Protein AF-A0A0G0TLA1-F1 (afdb_monomer)

Radius of gyration: 16.2 Å; Cα contacts (8 Å, |Δi|>4): 212; chains: 1; bounding box: 39×32×48 Å

Solvent-accessible surface area (backbone atoms only — not comparable to full-atom values): 9737 Å² total; per-residue (Å²): 115,71,69,62,31,51,54,52,46,50,54,51,52,49,46,39,64,73,57,50,48,54,54,53,44,53,51,52,52,51,52,46,68,71,34,91,73,44,66,82,58,43,59,60,50,53,52,51,52,52,54,47,51,53,53,49,50,27,62,77,68,76,36,94,46,72,69,62,47,28,72,55,36,75,59,46,64,56,52,53,50,54,53,49,43,27,53,55,40,48,72,51,61,76,82,49,61,62,44,64,32,42,31,42,20,66,74,76,73,43,79,47,72,50,72,42,58,25,91,79,39,89,84,42,67,78,48,65,38,62,50,38,41,49,29,38,43,25,59,43,78,70,31,62,82,73,67,54,64,48,82,46,76,46,68,59,85,66,59,86,82,79,50,66,72,91,74,74,118

pLDDT: mean 78.75, std 15.41, range [30.67, 95.75]

Mean predicted aligned error: 8.31 Å

Sequence (169 aa):
MRKVGKEVSEEIIAKFNSEIIPSFKDELSSILRLDQRGVRQFPSAANSLLGRAIAQLLLMSDKTSIEEVNEIDPDLSLSVILLTITSLNGVLPLDYPFIIVAVECLEDKQWRFIVLVRNKIPGMHDNLNAYLLPILCVKKFEDLYAKDFNINNVRYESRPDDLPDIFKN

Secondary structure (DSSP, 8-state):
-HHHHHHHHHHHHHHIIIIIHHHHHHHHHHHHHH-TT-TTTHHHHHHHHHHHHHHHHHHHTT-SSHHHHHHH-TTHHHHHHHHHHHHHHTTS-TT-SEEEEEEEETTTTEEEEEEEEGGGSTT-SS--BTTEEEEEEESSTTHHHHT--EEEEEEP---GGGS-GGG--

Structure (mmCIF, N/CA/C/O backbone):
data_AF-A0A0G0TLA1-F1
#
_entry.id   AF-A0A0G0TLA1-F1
#
loop_
_atom_site.group_PDB
_atom_site.id
_atom_site.type_symbol
_atom_site.label_atom_id
_atom_site.label_alt_id
_atom_site.label_comp_id
_atom_site.label_asym_id
_atom_site.label_entity_id
_atom_site.label_seq_id
_atom_site.pdbx_PDB_ins_code
_atom_site.Cartn_x
_atom_site.Cartn_y
_atom_site.Cartn_z
_atom_site.occupancy
_atom_site.B_iso_or_equiv
_atom_site.auth_seq_id
_atom_site.auth_comp_id
_atom_site.auth_asym_id
_atom_site.auth_atom_id
_atom_site.pdbx_PDB_model_num
ATOM 1 N N . MET A 1 1 ? -14.532 -6.272 25.327 1.00 50.72 1 MET A N 1
ATOM 2 C CA . MET A 1 1 ? -14.143 -5.132 24.466 1.00 50.72 1 MET A CA 1
ATOM 3 C C . MET A 1 1 ? -13.423 -5.551 23.180 1.00 50.72 1 MET A C 1
ATOM 5 O O . MET A 1 1 ? -13.813 -5.042 22.147 1.00 50.72 1 MET A O 1
ATOM 9 N N . ARG A 1 2 ? -12.490 -6.524 23.173 1.00 54.22 2 ARG A N 1
ATOM 10 C CA . ARG A 1 2 ? -11.776 -6.960 21.941 1.00 54.22 2 ARG A CA 1
ATOM 11 C C . ARG A 1 2 ? -12.641 -7.524 20.794 1.00 54.22 2 ARG A C 1
ATOM 13 O O . ARG A 1 2 ? -12.250 -7.394 19.646 1.00 54.22 2 ARG A O 1
ATOM 20 N N . LYS A 1 3 ? -13.800 -8.137 21.079 1.00 59.66 3 LYS A N 1
ATOM 21 C CA . LYS A 1 3 ? -14.705 -8.658 20.031 1.00 59.66 3 LYS A CA 1
ATOM 22 C C . LYS A 1 3 ? -15.289 -7.554 19.140 1.00 59.66 3 LYS A C 1
ATOM 24 O O . LYS A 1 3 ? -15.303 -7.718 17.934 1.00 59.66 3 LYS A O 1
ATOM 29 N N . VAL A 1 4 ? -15.685 -6.430 19.741 1.00 61.47 4 VAL A N 1
ATOM 30 C CA . VAL A 1 4 ? -16.291 -5.300 19.015 1.00 61.47 4 VAL A CA 1
ATOM 31 C C . VAL A 1 4 ? -15.260 -4.615 18.114 1.00 61.47 4 VAL A C 1
ATOM 33 O O . VAL A 1 4 ? -15.567 -4.310 16.973 1.00 61.47 4 VAL A O 1
AT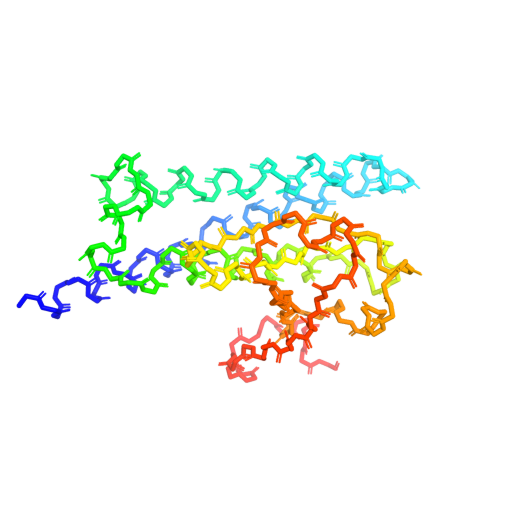OM 36 N N . GLY A 1 5 ? -14.019 -4.436 18.588 1.00 64.75 5 GLY A N 1
ATOM 37 C CA . GLY A 1 5 ? -12.944 -3.864 17.765 1.00 64.75 5 GLY A CA 1
ATOM 38 C C . GLY A 1 5 ? -12.620 -4.717 16.536 1.00 64.75 5 GLY A C 1
ATOM 39 O O . GLY A 1 5 ? -12.465 -4.183 15.447 1.00 64.75 5 GLY A O 1
ATOM 40 N N . LYS A 1 6 ? -12.613 -6.047 16.691 1.00 71.50 6 LYS A N 1
ATOM 41 C CA . LYS A 1 6 ? -12.327 -6.971 15.590 1.00 71.50 6 LYS A CA 1
ATOM 42 C C . LYS A 1 6 ? -13.440 -7.021 14.534 1.00 71.50 6 LYS A C 1
ATOM 44 O O . LYS A 1 6 ? -13.133 -7.059 13.350 1.00 71.50 6 LYS A O 1
ATOM 49 N N . GLU A 1 7 ? -14.708 -6.974 14.945 1.00 77.44 7 GLU A N 1
ATOM 50 C CA . GLU A 1 7 ? -15.850 -6.896 14.014 1.00 77.44 7 GLU A CA 1
ATOM 51 C C . GLU A 1 7 ? -15.801 -5.607 13.172 1.00 77.44 7 GLU A C 1
ATOM 53 O O . GLU A 1 7 ? -15.997 -5.653 11.960 1.00 77.44 7 GLU A O 1
ATOM 58 N N . VAL A 1 8 ? -15.441 -4.474 13.789 1.00 80.56 8 VAL A N 1
ATOM 59 C CA . VAL A 1 8 ? -15.239 -3.196 13.082 1.00 80.56 8 VAL A CA 1
ATOM 60 C C . VAL A 1 8 ? -14.059 -3.275 12.105 1.00 80.56 8 VAL A C 1
ATOM 62 O O . VAL A 1 8 ? -14.187 -2.842 10.961 1.00 80.56 8 VAL A O 1
ATOM 65 N N . SER A 1 9 ? -12.923 -3.857 12.512 1.00 84.88 9 SER A N 1
ATOM 66 C CA . SER A 1 9 ? -11.776 -4.076 11.616 1.00 84.88 9 SER A CA 1
ATOM 67 C C . SER A 1 9 ? -12.154 -4.906 10.389 1.00 84.88 9 SER A C 1
ATOM 69 O O . SER A 1 9 ? -11.793 -4.550 9.269 1.00 84.88 9 SER A O 1
ATOM 71 N N . GLU A 1 10 ? -12.888 -6.003 10.590 1.00 86.25 10 GLU A N 1
ATOM 72 C CA . GLU A 1 10 ? -13.330 -6.896 9.515 1.00 86.25 10 GLU A CA 1
ATOM 73 C C . GLU A 1 10 ? -14.273 -6.179 8.537 1.00 86.25 10 GLU A C 1
ATOM 75 O O . GLU A 1 10 ? -14.106 -6.316 7.325 1.00 86.25 10 GLU A O 1
ATOM 80 N N . GLU A 1 11 ? -15.202 -5.356 9.033 1.00 87.88 11 GLU A N 1
ATOM 81 C CA . GLU A 1 11 ? -16.093 -4.544 8.194 1.00 87.88 11 GLU A CA 1
ATOM 82 C C . GLU A 1 11 ? -15.320 -3.503 7.368 1.00 87.88 11 GLU A C 1
ATOM 84 O O . GLU A 1 11 ? -15.542 -3.369 6.159 1.00 87.88 11 GLU A O 1
ATOM 89 N N . ILE A 1 12 ? -14.368 -2.800 7.992 1.00 90.56 12 ILE A N 1
ATOM 90 C CA . ILE A 1 12 ? -13.517 -1.822 7.303 1.00 90.56 12 ILE A CA 1
ATOM 91 C C . ILE A 1 12 ? -12.710 -2.513 6.201 1.00 90.56 12 ILE A C 1
ATOM 93 O O . ILE A 1 12 ? -12.731 -2.060 5.056 1.00 90.56 12 ILE A O 1
ATOM 97 N N . ILE A 1 13 ? -12.033 -3.622 6.514 1.00 89.06 13 ILE A N 1
ATOM 98 C CA . ILE A 1 13 ? -11.232 -4.380 5.542 1.00 89.06 13 ILE A CA 1
ATOM 99 C C . ILE A 1 13 ? -12.112 -4.890 4.395 1.00 89.06 13 ILE A C 1
ATOM 101 O O . ILE A 1 13 ? -11.729 -4.760 3.229 1.00 89.06 13 ILE A O 1
ATOM 105 N N . ALA A 1 14 ? -13.300 -5.422 4.699 1.00 88.44 14 ALA A N 1
ATOM 106 C CA . ALA A 1 14 ? -14.237 -5.904 3.690 1.00 88.44 14 ALA A CA 1
ATOM 107 C C . ALA A 1 14 ? -14.634 -4.789 2.716 1.00 88.44 14 ALA A C 1
ATOM 109 O O . ALA A 1 14 ? -14.550 -4.980 1.503 1.00 88.44 14 ALA A O 1
ATOM 110 N N . LYS A 1 15 ? -14.979 -3.605 3.233 1.00 91.69 15 LYS A N 1
ATOM 111 C CA . LYS A 1 15 ? -15.350 -2.444 2.418 1.00 91.69 15 LYS A CA 1
ATOM 112 C C . LYS A 1 15 ? -14.178 -1.877 1.617 1.00 91.69 15 LYS A C 1
ATOM 114 O O . LYS A 1 15 ? -14.355 -1.476 0.465 1.00 91.69 15 LYS A O 1
ATOM 119 N N . PHE A 1 16 ? -12.964 -1.902 2.166 1.00 92.19 16 PHE A N 1
ATOM 120 C CA . PHE A 1 16 ? -11.771 -1.606 1.375 1.00 92.19 16 PHE A CA 1
ATOM 121 C C . PHE A 1 16 ? -11.672 -2.539 0.170 1.00 92.19 16 PHE A C 1
ATOM 123 O O . PHE A 1 16 ? -11.508 -2.072 -0.955 1.00 92.19 16 PHE A O 1
ATOM 130 N N . ASN A 1 17 ? -11.817 -3.842 0.396 1.00 88.19 17 ASN A N 1
ATOM 131 C CA . ASN A 1 17 ? -11.657 -4.848 -0.643 1.00 88.19 17 ASN A CA 1
ATOM 132 C C . ASN A 1 17 ? -12.761 -4.794 -1.718 1.00 88.19 17 ASN A C 1
ATOM 134 O O . ASN A 1 17 ? -12.471 -4.970 -2.899 1.00 88.19 17 ASN A O 1
ATOM 138 N N . SER A 1 18 ? -14.015 -4.534 -1.332 1.00 88.31 18 SER A N 1
ATOM 139 C CA . SER A 1 18 ? -15.162 -4.554 -2.252 1.00 88.31 18 SER A CA 1
ATOM 140 C C . SER A 1 18 ? -15.435 -3.227 -2.963 1.00 88.31 18 SER A C 1
ATOM 142 O O . SER A 1 18 ? -15.948 -3.247 -4.080 1.00 88.31 18 SER A O 1
ATOM 144 N N . GLU A 1 19 ? -15.113 -2.082 -2.352 1.00 91.62 19 GLU A N 1
ATOM 145 C CA . GLU A 1 19 ? -15.512 -0.761 -2.867 1.00 91.62 19 GLU A CA 1
ATOM 146 C C . GLU A 1 19 ? -14.313 0.129 -3.218 1.00 91.62 19 GLU A C 1
ATOM 148 O O . GLU A 1 19 ? -14.261 0.715 -4.302 1.00 91.62 19 GLU A O 1
ATOM 153 N N . ILE A 1 20 ? -13.327 0.234 -2.322 1.00 93.75 20 ILE A N 1
ATOM 154 C CA . ILE A 1 20 ? -12.240 1.220 -2.453 1.00 93.75 20 ILE A CA 1
ATOM 155 C C . ILE A 1 20 ? -11.140 0.716 -3.392 1.00 93.75 20 ILE A C 1
ATOM 157 O O . ILE A 1 20 ? -10.748 1.407 -4.334 1.00 93.75 20 ILE A O 1
ATOM 161 N N . ILE A 1 21 ? -10.645 -0.499 -3.154 1.00 93.25 21 ILE A N 1
ATOM 162 C CA . ILE A 1 21 ? -9.551 -1.101 -3.920 1.00 93.25 21 ILE A CA 1
ATOM 163 C C . ILE A 1 21 ? -9.886 -1.235 -5.413 1.00 93.25 21 ILE A C 1
ATOM 165 O O . ILE A 1 21 ? -9.032 -0.867 -6.224 1.00 93.25 21 ILE A O 1
ATOM 169 N N . PRO A 1 22 ? -11.084 -1.695 -5.827 1.00 93.00 22 PRO A N 1
ATOM 170 C CA . PRO A 1 22 ? -11.442 -1.741 -7.243 1.00 93.00 22 PRO A CA 1
ATOM 171 C C . PRO A 1 22 ? -11.339 -0.370 -7.923 1.00 93.00 22 PRO A C 1
ATOM 173 O O . PRO A 1 22 ? -10.692 -0.252 -8.961 1.00 93.00 22 PRO A O 1
ATOM 176 N N . SER A 1 23 ? -11.859 0.682 -7.282 1.00 94.94 23 SER A N 1
ATOM 177 C CA . SER A 1 23 ? -11.772 2.060 -7.786 1.00 94.94 23 SER A CA 1
ATOM 178 C C . SER A 1 23 ? -10.319 2.521 -7.959 1.00 94.94 23 SER A C 1
ATOM 180 O O . SER A 1 23 ? -9.942 3.075 -8.993 1.00 94.94 23 SER A O 1
ATOM 182 N N . PHE A 1 24 ? -9.455 2.213 -6.988 1.00 95.25 24 PHE A N 1
ATOM 183 C CA . PHE A 1 24 ? -8.031 2.543 -7.068 1.00 95.25 24 PHE A CA 1
ATOM 184 C C . PHE A 1 24 ? -7.304 1.794 -8.189 1.00 95.25 24 PHE A C 1
ATOM 186 O O . PHE A 1 24 ? -6.448 2.372 -8.864 1.00 95.25 24 PHE A O 1
ATOM 193 N N . LYS A 1 25 ? -7.650 0.522 -8.411 1.00 92.50 25 LYS A N 1
ATOM 194 C CA . LYS A 1 25 ? -7.099 -0.287 -9.505 1.00 92.50 25 LYS A CA 1
ATOM 195 C C . LYS A 1 25 ? -7.502 0.269 -10.869 1.00 92.50 25 LYS A C 1
ATOM 197 O O . LYS A 1 25 ? -6.653 0.341 -11.761 1.00 92.50 25 LYS A O 1
ATOM 202 N N . ASP A 1 26 ? -8.755 0.685 -11.023 1.00 92.25 26 ASP A N 1
ATOM 203 C CA . ASP A 1 26 ? -9.273 1.264 -12.266 1.00 92.25 26 ASP A CA 1
ATOM 204 C C . ASP A 1 26 ? -8.629 2.620 -12.573 1.00 92.25 26 ASP A C 1
ATOM 206 O O . ASP A 1 26 ? -8.225 2.886 -13.713 1.00 92.25 26 ASP A O 1
ATOM 210 N N . GLU A 1 27 ? -8.462 3.462 -11.552 1.00 92.81 27 GLU A N 1
ATOM 211 C CA . GLU A 1 27 ? -7.793 4.754 -11.683 1.00 92.81 27 GLU A CA 1
ATOM 212 C C . GLU A 1 27 ? -6.323 4.580 -12.085 1.00 92.81 27 GLU A C 1
ATOM 214 O O . GLU A 1 27 ? -5.873 5.168 -13.073 1.00 92.81 27 GLU A O 1
ATOM 219 N N . LEU A 1 28 ? -5.583 3.715 -11.382 1.00 91.50 28 LEU A N 1
ATOM 220 C CA . LEU A 1 28 ? -4.186 3.440 -11.706 1.00 91.50 28 LEU A CA 1
ATOM 221 C C . LEU A 1 28 ? -4.047 2.858 -13.118 1.00 91.50 28 LEU A C 1
ATOM 223 O O . LEU A 1 28 ? -3.221 3.327 -13.900 1.00 91.50 28 LEU A O 1
ATOM 227 N N . SER A 1 29 ? -4.899 1.900 -13.487 1.00 89.12 29 SER A N 1
ATOM 228 C CA . SER A 1 29 ? -4.921 1.321 -14.836 1.00 89.12 29 SER A CA 1
ATOM 229 C C . SER A 1 29 ? -5.177 2.376 -15.914 1.00 89.12 29 SER A C 1
ATOM 231 O O . SER A 1 29 ? -4.572 2.330 -16.986 1.00 89.12 29 SER A O 1
ATOM 233 N N . SER A 1 30 ? -6.041 3.354 -15.639 1.00 88.62 30 SER A N 1
ATOM 234 C CA . SER A 1 30 ? -6.327 4.457 -16.562 1.00 88.62 30 SER A CA 1
ATOM 235 C C . SER A 1 30 ? -5.114 5.371 -16.748 1.00 88.62 30 SER A C 1
ATOM 237 O O . SER A 1 30 ? -4.769 5.707 -17.882 1.00 88.62 30 SER A O 1
ATOM 239 N N . ILE A 1 31 ? -4.411 5.706 -15.661 1.00 86.25 31 ILE A N 1
ATOM 240 C CA . ILE A 1 31 ? -3.169 6.495 -15.704 1.00 86.25 31 ILE A CA 1
ATOM 241 C C . ILE A 1 31 ? -2.096 5.768 -16.527 1.00 86.25 31 ILE A C 1
ATOM 243 O O . ILE A 1 31 ? -1.459 6.374 -17.391 1.00 86.25 31 ILE A O 1
ATOM 247 N N . LEU A 1 32 ? -1.936 4.459 -16.314 1.00 83.44 32 LEU A N 1
ATOM 248 C CA . LEU A 1 32 ? -0.959 3.637 -17.035 1.00 83.44 32 LEU A CA 1
ATOM 249 C C . LEU A 1 32 ? -1.248 3.541 -18.539 1.00 83.44 32 LEU A C 1
ATOM 251 O O . LEU A 1 32 ? -0.311 3.467 -19.328 1.00 83.44 32 LEU A O 1
ATOM 255 N N . ARG A 1 33 ? -2.522 3.565 -18.952 1.00 81.06 33 ARG A N 1
ATOM 256 C CA . ARG A 1 33 ? -2.913 3.573 -20.376 1.00 81.06 33 ARG A CA 1
ATOM 257 C C . ARG A 1 33 ? -2.629 4.908 -21.064 1.00 81.06 33 ARG A C 1
ATOM 259 O O . ARG A 1 33 ? -2.309 4.923 -22.250 1.00 81.06 33 ARG A O 1
ATOM 266 N N . LEU A 1 34 ? -2.785 6.020 -20.345 1.00 71.38 34 LEU A N 1
ATOM 267 C CA . LEU A 1 34 ? -2.579 7.370 -20.881 1.00 71.38 34 LEU A CA 1
ATOM 268 C C . LEU A 1 34 ? -1.095 7.732 -20.991 1.00 71.38 34 LEU A C 1
ATOM 270 O O . LEU A 1 34 ? -0.694 8.471 -21.891 1.00 71.38 34 LEU A O 1
ATOM 274 N N . ASP A 1 35 ? -0.268 7.206 -20.093 1.00 69.50 35 ASP A N 1
ATOM 275 C CA . ASP A 1 35 ? 1.174 7.385 -20.153 1.00 69.50 35 ASP A CA 1
ATOM 276 C C . ASP A 1 35 ? 1.772 6.333 -21.104 1.00 69.50 35 ASP A C 1
ATOM 278 O O . ASP A 1 35 ? 2.099 5.225 -20.691 1.00 69.50 35 ASP A O 1
ATOM 282 N N . GLN A 1 36 ? 1.971 6.673 -22.388 1.00 56.19 36 GLN A N 1
ATOM 283 C CA . GLN A 1 36 ? 2.660 5.798 -23.363 1.00 56.19 36 GLN A CA 1
ATOM 284 C C . GLN A 1 36 ? 4.076 5.380 -22.916 1.00 56.19 36 GLN A C 1
ATOM 286 O O . GLN A 1 36 ? 4.701 4.529 -23.549 1.00 56.19 36 GLN A O 1
ATOM 291 N N . ARG A 1 37 ? 4.611 5.977 -21.840 1.00 55.47 37 ARG A N 1
ATOM 292 C CA . ARG A 1 37 ? 5.839 5.530 -21.184 1.00 55.47 37 ARG A CA 1
ATOM 293 C C . ARG A 1 37 ? 5.647 5.085 -19.741 1.00 55.47 37 ARG A C 1
ATOM 295 O O . ARG A 1 37 ? 6.657 4.719 -19.161 1.00 55.47 37 ARG A O 1
ATOM 302 N N . GLY A 1 38 ? 4.441 5.116 -19.166 1.00 55.00 38 GLY A N 1
ATOM 303 C CA . GLY A 1 38 ? 4.052 4.659 -17.819 1.00 55.00 38 GLY A CA 1
ATOM 304 C C . GLY A 1 38 ? 4.794 5.272 -16.622 1.00 55.00 38 GLY A C 1
ATOM 305 O O . GLY A 1 38 ? 4.303 5.240 -15.503 1.00 55.00 38 GLY A O 1
ATOM 306 N N . VAL A 1 39 ? 5.996 5.797 -16.827 1.00 63.28 39 VAL A N 1
ATOM 307 C CA . VAL A 1 39 ? 7.092 5.817 -15.858 1.00 63.28 39 VAL A CA 1
ATOM 308 C C . VAL A 1 39 ? 7.118 7.095 -15.041 1.00 63.28 39 VAL A C 1
ATOM 310 O O . VAL A 1 39 ? 7.624 7.094 -13.923 1.00 63.28 39 VAL A O 1
ATOM 313 N N . ARG A 1 40 ? 6.620 8.209 -15.588 1.00 69.75 40 ARG A N 1
ATOM 314 C CA . ARG A 1 40 ? 6.778 9.510 -14.923 1.00 69.75 40 ARG A CA 1
ATOM 315 C C . ARG A 1 40 ? 5.692 9.755 -13.891 1.00 69.75 40 ARG A C 1
ATOM 317 O O . ARG A 1 40 ? 5.974 10.349 -12.856 1.00 69.75 40 ARG A O 1
ATOM 324 N N . GLN A 1 41 ? 4.468 9.316 -14.175 1.00 82.62 41 GLN A N 1
ATOM 325 C CA . GLN A 1 41 ? 3.314 9.635 -13.333 1.00 82.62 41 GLN A CA 1
ATOM 326 C C . GLN A 1 41 ? 3.097 8.621 -12.210 1.00 82.62 41 GLN A C 1
ATOM 328 O O . GLN A 1 41 ? 2.521 8.966 -11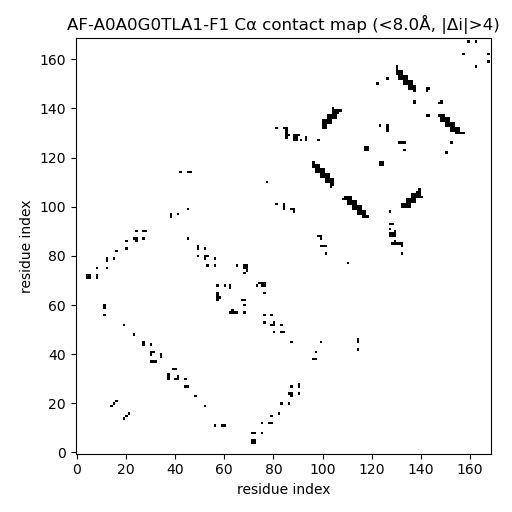.179 1.00 82.62 41 GLN A O 1
ATOM 333 N N . PHE A 1 42 ? 3.603 7.396 -12.373 1.00 88.50 42 PHE A N 1
ATOM 334 C CA . PHE A 1 42 ? 3.348 6.305 -11.440 1.00 88.50 42 PHE A CA 1
ATOM 335 C C . PHE A 1 42 ? 3.719 6.600 -9.984 1.00 88.50 42 PHE A C 1
ATOM 337 O O . PHE A 1 42 ? 2.849 6.413 -9.135 1.00 88.50 42 PHE A O 1
ATOM 344 N N . PRO A 1 43 ? 4.922 7.114 -9.648 1.00 88.62 43 PRO A N 1
ATOM 345 C CA . PRO A 1 43 ? 5.248 7.377 -8.248 1.00 88.62 43 PRO A CA 1
ATOM 346 C C . PRO A 1 43 ? 4.274 8.359 -7.588 1.00 88.62 43 PRO A C 1
ATOM 348 O O . PRO A 1 43 ? 3.844 8.147 -6.456 1.00 88.62 43 PRO A O 1
ATOM 351 N N . SER A 1 44 ? 3.871 9.407 -8.313 1.00 89.00 44 SER A N 1
ATOM 352 C CA . SER A 1 44 ? 2.908 10.384 -7.799 1.00 89.00 44 SER A CA 1
ATOM 353 C C . SER A 1 44 ? 1.507 9.790 -7.656 1.00 89.00 44 SER A C 1
ATOM 355 O O . SER A 1 44 ? 0.826 10.076 -6.673 1.00 89.00 44 SER A O 1
ATOM 357 N N . ALA A 1 45 ? 1.076 8.970 -8.617 1.00 90.94 45 ALA A N 1
ATOM 358 C CA . ALA A 1 45 ? -0.222 8.305 -8.578 1.00 90.94 45 ALA A CA 1
ATOM 359 C C . ALA A 1 45 ? -0.304 7.309 -7.413 1.00 90.94 45 ALA A C 1
ATOM 361 O O . ALA A 1 45 ? -1.244 7.363 -6.623 1.00 90.94 45 ALA A O 1
ATOM 362 N N . ALA A 1 46 ? 0.717 6.463 -7.251 1.00 91.25 46 ALA A N 1
ATOM 363 C CA . ALA A 1 46 ? 0.811 5.501 -6.159 1.00 91.25 46 ALA A CA 1
ATOM 364 C C . ALA A 1 46 ? 0.767 6.193 -4.786 1.00 91.25 46 ALA A C 1
ATOM 366 O O . ALA A 1 46 ? -0.031 5.811 -3.932 1.00 91.25 46 ALA A O 1
ATOM 367 N N . ASN A 1 47 ? 1.551 7.262 -4.598 1.00 90.62 47 ASN A N 1
ATOM 368 C CA . ASN A 1 47 ? 1.540 8.035 -3.354 1.00 90.62 47 ASN A CA 1
ATOM 369 C C . ASN A 1 47 ? 0.170 8.677 -3.078 1.00 90.62 47 ASN A C 1
ATOM 371 O O . ASN A 1 47 ? -0.293 8.671 -1.940 1.00 90.62 47 ASN A O 1
ATOM 375 N N . SER A 1 48 ? -0.497 9.207 -4.110 1.00 93.12 48 SER A N 1
ATOM 376 C CA . SER A 1 48 ? -1.836 9.794 -3.978 1.00 93.12 48 SER A CA 1
ATOM 377 C C . SER A 1 48 ? -2.892 8.752 -3.589 1.00 93.12 48 SER A C 1
ATOM 379 O O . SER A 1 48 ? -3.715 9.006 -2.708 1.00 93.12 48 SER A O 1
ATOM 381 N N . LEU A 1 49 ? -2.863 7.571 -4.212 1.00 95.00 49 LEU A N 1
ATOM 382 C CA . LEU A 1 49 ? -3.779 6.466 -3.908 1.00 95.00 49 LEU A CA 1
ATOM 383 C C . LEU A 1 49 ? -3.576 5.948 -2.478 1.00 95.00 49 LEU A C 1
ATOM 385 O O . LEU A 1 49 ? -4.550 5.786 -1.749 1.00 95.00 49 LEU A O 1
ATOM 389 N N . LEU A 1 50 ? -2.327 5.777 -2.036 1.00 91.62 50 LEU A N 1
ATOM 390 C CA . LEU A 1 50 ? -2.017 5.359 -0.662 1.00 91.62 50 LEU A CA 1
ATOM 391 C C . LEU A 1 50 ? -2.407 6.420 0.373 1.00 91.62 50 LEU A C 1
ATOM 393 O O . LEU A 1 50 ? -2.990 6.087 1.402 1.00 91.62 50 LEU A O 1
ATOM 397 N N . GLY A 1 51 ? -2.167 7.703 0.086 1.00 91.75 51 GLY A N 1
ATOM 398 C CA . GLY A 1 51 ? -2.634 8.797 0.941 1.00 91.75 51 GLY A CA 1
ATOM 399 C C . GLY A 1 51 ? -4.160 8.821 1.075 1.00 91.75 51 GLY A C 1
ATOM 400 O O . GLY A 1 51 ? -4.684 9.004 2.173 1.00 91.75 51 GLY A O 1
ATOM 401 N N . ARG A 1 52 ? -4.890 8.559 -0.019 1.00 95.69 52 ARG A N 1
ATOM 402 C CA . ARG A 1 52 ? -6.353 8.409 0.019 1.00 95.69 52 ARG A CA 1
ATOM 403 C C . ARG A 1 52 ? -6.798 7.162 0.776 1.00 95.69 52 ARG A C 1
ATOM 405 O O . ARG A 1 52 ? -7.797 7.250 1.478 1.00 95.69 52 ARG A O 1
ATOM 412 N N . ALA A 1 53 ? -6.080 6.043 0.677 1.00 93.50 53 ALA A N 1
ATOM 413 C CA . ALA A 1 53 ? -6.365 4.847 1.472 1.00 93.50 53 ALA A CA 1
ATOM 414 C C . ALA A 1 53 ? -6.318 5.168 2.973 1.00 93.50 53 ALA A C 1
ATOM 416 O O . ALA A 1 53 ? -7.257 4.874 3.703 1.00 93.50 53 ALA A O 1
ATOM 417 N N . ILE A 1 54 ? -5.266 5.862 3.415 1.00 92.12 54 ILE A N 1
ATOM 418 C CA . ILE A 1 54 ? -5.124 6.302 4.808 1.00 92.12 54 ILE A CA 1
ATOM 419 C C . ILE A 1 54 ? -6.270 7.242 5.201 1.00 92.12 54 ILE A C 1
ATOM 421 O O . ILE A 1 54 ? -6.900 7.039 6.234 1.00 92.12 54 ILE A O 1
ATOM 425 N N . ALA A 1 55 ? -6.598 8.231 4.367 1.00 94.06 55 ALA A N 1
ATOM 426 C CA . ALA A 1 55 ? -7.699 9.152 4.651 1.00 94.06 55 ALA A CA 1
ATOM 427 C C . ALA A 1 55 ? -9.062 8.441 4.763 1.00 94.06 55 ALA A C 1
ATOM 429 O O . ALA A 1 55 ? -9.852 8.771 5.644 1.00 94.06 55 ALA A O 1
ATOM 430 N N . GLN A 1 56 ? -9.330 7.450 3.906 1.00 95.75 56 GLN A N 1
ATOM 431 C CA . GLN A 1 56 ? -10.550 6.640 3.976 1.00 95.75 56 GLN A CA 1
ATOM 432 C C . GLN A 1 56 ? -10.590 5.783 5.241 1.00 95.75 56 GLN A C 1
ATOM 434 O O . GLN A 1 56 ? -11.630 5.702 5.886 1.00 95.75 56 GLN A O 1
ATOM 439 N N . LEU A 1 57 ? -9.458 5.196 5.638 1.00 94.25 57 LEU A N 1
ATOM 440 C CA . LEU A 1 57 ? -9.357 4.447 6.888 1.00 94.25 57 LEU A CA 1
ATOM 441 C C . LEU A 1 57 ? -9.696 5.333 8.091 1.00 94.25 57 LEU A C 1
ATOM 443 O O . LEU A 1 57 ? -10.522 4.947 8.916 1.00 94.25 57 LEU A O 1
ATOM 447 N N . LEU A 1 58 ? -9.102 6.527 8.170 1.00 93.56 58 LEU A N 1
ATOM 448 C CA . LEU A 1 58 ? -9.376 7.495 9.236 1.00 93.56 58 LEU A CA 1
ATOM 449 C C . LEU A 1 58 ? -10.859 7.892 9.268 1.00 93.56 58 LEU A C 1
ATOM 451 O O . LEU A 1 58 ? -11.485 7.860 10.323 1.00 93.56 58 LEU A O 1
ATOM 455 N N . LEU A 1 5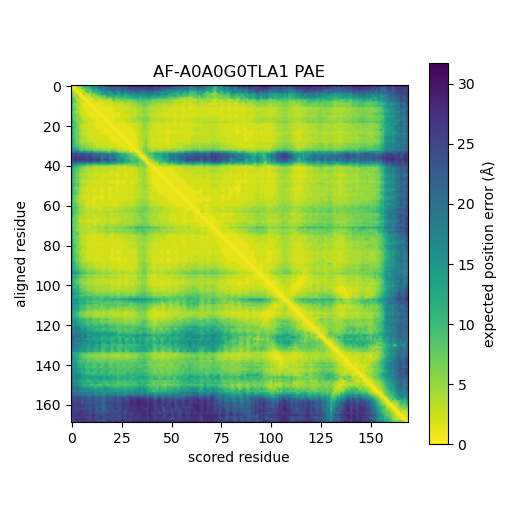9 ? -11.450 8.167 8.100 1.00 94.69 59 LEU A N 1
ATOM 456 C CA . LEU A 1 59 ? -12.868 8.507 7.979 1.00 94.69 59 LEU A CA 1
ATOM 457 C C . LEU A 1 59 ? -13.789 7.366 8.441 1.00 94.69 59 LEU A C 1
ATOM 459 O O . LEU A 1 59 ? -14.754 7.606 9.158 1.00 94.69 59 LEU A O 1
ATOM 463 N N . MET A 1 60 ? -13.508 6.128 8.034 1.00 93.06 60 MET A N 1
ATOM 464 C CA . MET A 1 60 ? -14.346 4.962 8.345 1.00 93.06 60 MET A CA 1
ATOM 465 C C . MET A 1 60 ? -14.226 4.500 9.799 1.00 93.06 60 MET A C 1
ATOM 467 O O . MET A 1 60 ? -15.154 3.892 10.324 1.00 93.06 60 MET A O 1
ATOM 471 N N . SER A 1 61 ? -13.092 4.778 10.438 1.00 90.56 61 SER A N 1
ATOM 472 C CA . SER A 1 61 ? -12.849 4.475 11.853 1.00 90.56 61 SER A CA 1
ATOM 473 C C . SER A 1 61 ? -13.227 5.626 12.794 1.00 90.56 61 SER A C 1
ATOM 475 O O . SER A 1 61 ? -13.109 5.471 14.012 1.00 90.56 61 SER A O 1
ATOM 477 N N . ASP A 1 62 ? -13.686 6.756 12.243 1.00 91.75 62 ASP A N 1
ATOM 478 C CA . ASP A 1 62 ? -13.982 7.999 12.967 1.00 91.75 62 ASP A CA 1
ATOM 479 C C . ASP A 1 62 ? -12.786 8.494 13.806 1.00 91.75 62 ASP A C 1
ATOM 481 O O . ASP A 1 62 ? -12.927 8.914 14.956 1.00 91.75 62 ASP A O 1
ATOM 485 N N . LYS A 1 63 ? -11.573 8.372 13.242 1.00 93.12 63 LYS A N 1
ATOM 486 C CA . LYS A 1 63 ? -10.295 8.723 13.884 1.00 93.12 63 LYS A CA 1
ATOM 487 C C . LYS A 1 63 ? -9.578 9.841 13.152 1.00 93.12 63 LYS A C 1
ATOM 489 O O . LYS A 1 63 ? -9.787 10.082 11.965 1.00 93.12 63 LYS A O 1
ATOM 494 N N . THR A 1 64 ? -8.675 10.505 13.865 1.00 91.50 64 THR A N 1
ATOM 495 C CA . THR A 1 64 ? -7.868 11.601 13.309 1.00 91.50 64 THR A CA 1
ATOM 496 C C . THR A 1 64 ? -6.414 11.215 13.058 1.00 91.50 64 THR A C 1
ATOM 498 O O . THR A 1 64 ? -5.711 11.914 12.326 1.00 91.50 64 THR A O 1
ATOM 501 N N . SER A 1 65 ? -5.967 10.088 13.618 1.00 91.12 65 SER A N 1
ATOM 502 C CA . SER A 1 65 ? -4.593 9.595 13.514 1.00 91.12 65 SER A CA 1
ATOM 503 C C . SER A 1 65 ? -4.535 8.070 13.376 1.00 91.12 65 SER A C 1
ATOM 505 O O . SER A 1 65 ? -5.474 7.361 13.736 1.00 91.12 65 SER A O 1
ATOM 507 N N . ILE A 1 66 ? -3.431 7.551 12.832 1.00 87.25 66 ILE A N 1
ATOM 508 C CA . ILE A 1 66 ? -3.227 6.101 12.659 1.00 87.25 66 ILE A CA 1
ATOM 509 C C . ILE A 1 66 ? -3.013 5.418 14.010 1.00 87.25 66 ILE A C 1
ATOM 511 O O . ILE A 1 66 ? -3.421 4.275 14.201 1.00 87.25 66 ILE A O 1
ATOM 515 N N . GLU A 1 67 ? -2.424 6.132 14.963 1.00 86.75 67 GLU A N 1
ATOM 516 C CA . GLU A 1 67 ? -2.259 5.699 16.342 1.00 86.75 67 GLU A CA 1
ATOM 517 C C . GLU A 1 67 ? -3.620 5.382 16.972 1.00 86.75 67 GLU A C 1
ATOM 519 O O . GLU A 1 67 ? -3.804 4.287 17.496 1.00 86.75 67 GLU A O 1
ATOM 524 N N . GLU A 1 68 ? -4.602 6.276 16.819 1.00 88.75 68 GLU A N 1
ATOM 525 C CA . GLU A 1 68 ? -5.974 6.066 17.298 1.00 88.75 68 GLU A CA 1
ATOM 526 C C . GLU A 1 68 ? -6.691 4.905 16.592 1.00 88.75 68 GLU A C 1
ATOM 528 O O . GLU A 1 68 ? -7.512 4.219 17.204 1.00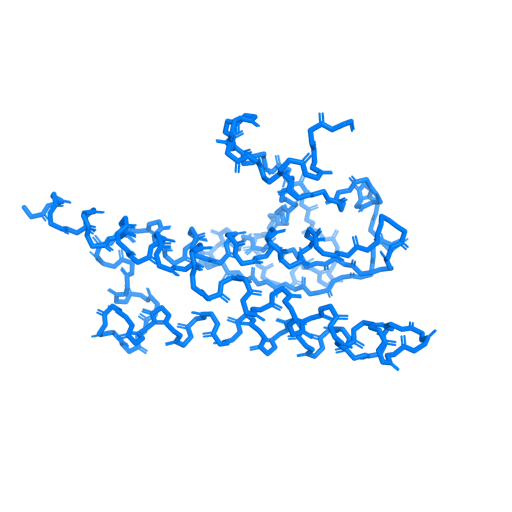 88.75 68 GLU A O 1
ATOM 533 N N . VAL A 1 69 ? -6.407 4.669 15.306 1.00 86.62 69 VAL A N 1
ATOM 534 C CA . VAL A 1 69 ? -6.932 3.495 14.588 1.00 86.62 69 VAL A CA 1
ATOM 535 C C . VAL A 1 69 ? -6.379 2.213 15.201 1.00 86.62 69 VAL A C 1
ATOM 537 O O . VAL A 1 69 ? -7.128 1.270 15.455 1.00 86.62 69 VAL A O 1
ATOM 540 N N . ASN A 1 70 ? -5.080 2.192 15.488 1.00 84.06 70 ASN A N 1
ATOM 541 C CA . ASN A 1 70 ? -4.403 1.021 16.034 1.00 84.06 70 ASN A CA 1
ATOM 542 C C . ASN A 1 70 ? -4.756 0.742 17.507 1.00 84.06 70 ASN A C 1
ATOM 544 O O . ASN A 1 70 ? -4.496 -0.354 18.001 1.00 84.06 70 ASN A O 1
ATOM 548 N N . GLU A 1 71 ? -5.389 1.684 18.216 1.00 86.88 71 GLU A N 1
ATOM 549 C CA . GLU A 1 71 ? -6.003 1.421 19.526 1.00 86.88 71 GLU A CA 1
ATOM 550 C C . GLU A 1 71 ? -7.252 0.524 19.427 1.00 86.88 71 GLU A C 1
ATOM 552 O O . GLU A 1 71 ? -7.565 -0.194 20.382 1.00 86.88 71 GLU A O 1
ATOM 557 N N . ILE A 1 72 ? -7.962 0.543 18.287 1.00 81.50 72 ILE A N 1
ATOM 558 C CA . ILE A 1 72 ? -9.095 -0.358 18.007 1.00 81.50 72 ILE A CA 1
ATOM 559 C C . ILE A 1 72 ? -8.564 -1.778 17.796 1.00 81.50 72 ILE A C 1
ATOM 561 O O . ILE A 1 72 ? -9.006 -2.728 18.452 1.00 81.50 72 ILE A O 1
ATOM 565 N N . ASP A 1 73 ? -7.607 -1.888 16.876 1.00 83.00 73 ASP A N 1
ATOM 566 C CA . ASP A 1 73 ? -6.933 -3.112 16.471 1.00 83.00 73 ASP A CA 1
ATOM 567 C C . ASP A 1 73 ? -5.516 -2.767 15.978 1.00 83.00 73 ASP A C 1
ATOM 569 O O . ASP A 1 73 ? -5.387 -2.067 14.967 1.00 83.00 73 ASP A O 1
ATOM 573 N N . PRO A 1 74 ? -4.457 -3.248 16.659 1.00 80.81 74 PRO A N 1
ATOM 574 C CA . PRO A 1 74 ? -3.071 -2.911 16.336 1.00 80.81 74 PRO A CA 1
ATOM 575 C C . PRO A 1 74 ? -2.654 -3.209 14.893 1.00 80.81 74 PRO A C 1
ATOM 577 O O . PRO A 1 74 ? -1.732 -2.568 14.388 1.00 80.81 74 PRO A O 1
ATOM 580 N N . ASP A 1 75 ? -3.327 -4.155 14.234 1.00 82.12 75 ASP A N 1
ATOM 581 C CA . ASP A 1 75 ? -2.960 -4.631 12.900 1.00 82.12 7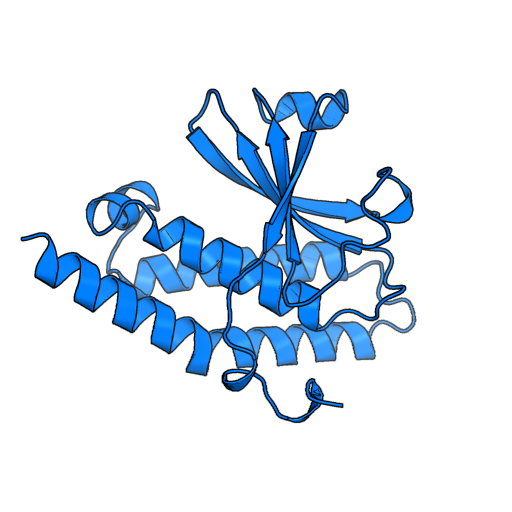5 ASP A CA 1
ATOM 582 C C . ASP A 1 75 ? -3.828 -4.023 11.783 1.00 82.12 75 ASP A C 1
ATOM 584 O O . ASP A 1 75 ? -3.588 -4.287 10.600 1.00 82.12 75 ASP A O 1
ATOM 588 N N . LEU A 1 76 ? -4.834 -3.201 12.110 1.00 83.88 76 LEU A N 1
ATOM 589 C CA . LEU A 1 76 ? -5.806 -2.706 11.129 1.00 83.88 76 LEU A CA 1
ATOM 590 C C . LEU A 1 76 ? -5.171 -1.766 10.100 1.00 83.88 76 LEU A C 1
ATOM 592 O O . LEU A 1 76 ? -5.327 -1.974 8.894 1.00 83.88 76 LEU A O 1
ATOM 596 N N . SER A 1 77 ? -4.434 -0.745 10.551 1.00 84.19 77 SER A N 1
ATOM 597 C CA . SER A 1 77 ? -3.786 0.190 9.620 1.00 84.19 77 SER A CA 1
ATOM 598 C C . SER A 1 77 ? -2.782 -0.516 8.716 1.00 84.19 77 SER A C 1
ATOM 600 O O . SER A 1 77 ? -2.757 -0.269 7.508 1.00 84.19 77 SER A O 1
ATOM 602 N N . LEU A 1 78 ? -2.020 -1.455 9.282 1.00 83.81 78 LEU A N 1
ATOM 603 C CA . LEU A 1 78 ? -1.100 -2.293 8.535 1.00 83.81 78 LEU A CA 1
ATOM 604 C C . LEU A 1 78 ? -1.859 -3.093 7.477 1.00 83.81 78 LEU A C 1
ATOM 606 O O . LEU A 1 78 ? -1.538 -2.991 6.299 1.00 83.81 78 LEU A O 1
ATOM 610 N N . SER A 1 79 ? -2.915 -3.806 7.861 1.00 84.75 79 SER A N 1
ATOM 611 C CA . SER A 1 79 ? -3.719 -4.625 6.948 1.00 84.75 79 SER A CA 1
ATOM 612 C C . SER A 1 79 ? -4.249 -3.826 5.755 1.00 84.75 79 SER A C 1
ATOM 614 O O . SER A 1 79 ? -4.130 -4.279 4.616 1.00 84.75 79 SER A O 1
ATOM 616 N N . VAL A 1 80 ? -4.758 -2.611 5.982 1.00 87.19 80 VAL A N 1
ATOM 617 C CA . VAL A 1 80 ? -5.229 -1.725 4.904 1.00 87.19 80 VAL A CA 1
ATOM 618 C C . VAL A 1 80 ? -4.086 -1.273 3.995 1.00 87.19 80 VAL A C 1
ATOM 620 O O . VAL A 1 80 ? -4.231 -1.285 2.767 1.00 87.19 80 VAL A O 1
ATOM 623 N N . ILE A 1 81 ? -2.938 -0.899 4.566 1.00 85.12 81 ILE A N 1
ATOM 624 C CA . ILE A 1 81 ? -1.755 -0.503 3.793 1.00 85.12 81 ILE A CA 1
ATOM 625 C C . ILE A 1 81 ? -1.279 -1.673 2.926 1.00 85.12 81 ILE A C 1
ATOM 627 O O . ILE A 1 81 ? -1.110 -1.504 1.718 1.00 85.12 81 ILE A O 1
ATOM 631 N N . LEU A 1 82 ? -1.110 -2.865 3.506 1.00 84.25 82 LEU A N 1
ATOM 632 C CA . LEU A 1 82 ? -0.635 -4.047 2.785 1.00 84.25 82 LEU A CA 1
ATOM 633 C C . LEU A 1 82 ? -1.623 -4.470 1.688 1.00 84.25 82 LEU A C 1
ATOM 635 O O . LEU A 1 82 ? -1.193 -4.751 0.566 1.00 84.25 82 LEU A O 1
ATOM 639 N N . LEU A 1 83 ? -2.933 -4.450 1.967 1.00 86.38 83 LEU A N 1
ATOM 640 C CA . LEU A 1 83 ? -3.982 -4.720 0.978 1.00 86.38 83 LEU A CA 1
ATOM 641 C C . LEU A 1 83 ? -3.904 -3.735 -0.194 1.00 86.38 83 LEU A C 1
ATOM 643 O O . LEU A 1 83 ? -3.963 -4.140 -1.359 1.00 86.38 83 LEU A O 1
ATOM 647 N N . THR A 1 84 ? -3.719 -2.448 0.106 1.00 88.44 84 THR A N 1
ATOM 648 C CA . THR A 1 84 ? -3.612 -1.399 -0.911 1.00 88.44 84 THR A CA 1
ATOM 649 C C . THR A 1 84 ? -2.368 -1.589 -1.770 1.00 88.44 84 THR A C 1
ATOM 651 O O . THR A 1 84 ? -2.479 -1.651 -2.992 1.00 88.44 84 THR A O 1
ATOM 654 N N . ILE A 1 85 ? -1.189 -1.747 -1.159 1.00 89.00 85 ILE A N 1
ATOM 655 C CA . ILE A 1 85 ? 0.074 -1.929 -1.890 1.00 89.00 85 ILE A CA 1
ATOM 656 C C . ILE A 1 85 ? 0.001 -3.153 -2.804 1.00 89.00 85 ILE A C 1
ATOM 658 O O . ILE A 1 85 ? 0.321 -3.060 -3.988 1.00 89.00 85 ILE A O 1
ATOM 662 N N . THR A 1 86 ? -0.448 -4.287 -2.268 1.00 85.75 86 THR A N 1
ATOM 663 C CA . THR A 1 86 ? -0.531 -5.550 -3.010 1.00 85.75 86 THR A CA 1
ATOM 664 C C . THR A 1 86 ? -1.475 -5.423 -4.207 1.00 85.75 86 THR A C 1
ATOM 666 O O . THR A 1 86 ? -1.128 -5.809 -5.324 1.00 8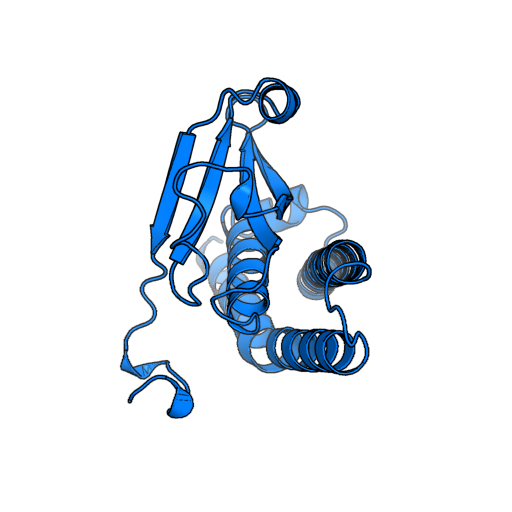5.75 86 THR A O 1
ATOM 669 N N . SER A 1 87 ? -2.633 -4.791 -4.009 1.00 87.62 87 SER A N 1
ATOM 670 C CA . SER A 1 87 ? -3.623 -4.578 -5.068 1.00 87.62 87 SER A CA 1
ATOM 671 C C . SER A 1 87 ? -3.132 -3.634 -6.166 1.00 87.62 87 SER A C 1
ATOM 673 O O . SER A 1 87 ? -3.373 -3.890 -7.347 1.00 87.62 87 SER A O 1
ATOM 675 N N . LEU A 1 88 ? -2.429 -2.560 -5.792 1.00 89.88 88 LEU A N 1
ATOM 676 C CA . LEU A 1 88 ? -1.836 -1.612 -6.738 1.00 89.88 88 LEU A CA 1
ATOM 677 C C . LEU A 1 88 ? -0.657 -2.227 -7.501 1.00 89.88 88 LEU A C 1
ATOM 679 O O . LEU A 1 88 ? -0.533 -2.010 -8.701 1.00 89.88 88 LEU A O 1
ATOM 683 N N . ASN A 1 89 ? 0.189 -3.026 -6.849 1.00 87.94 89 ASN A N 1
ATOM 684 C CA . ASN A 1 89 ? 1.241 -3.768 -7.547 1.00 87.94 89 ASN A CA 1
ATOM 685 C C . ASN A 1 89 ? 0.653 -4.816 -8.501 1.00 87.94 89 ASN A C 1
ATOM 687 O O . ASN A 1 89 ? 1.189 -5.019 -9.586 1.00 87.94 89 ASN A O 1
ATOM 691 N N . GLY A 1 90 ? -0.467 -5.443 -8.133 1.00 85.19 90 GLY A N 1
ATOM 692 C CA . GLY A 1 90 ? -1.137 -6.463 -8.940 1.00 85.19 90 GLY A CA 1
ATOM 693 C C . GLY A 1 90 ? -1.728 -5.969 -10.266 1.00 85.19 90 GLY A C 1
ATOM 694 O O . GLY A 1 90 ? -2.058 -6.799 -11.108 1.00 85.19 90 GLY A O 1
ATOM 695 N N . VAL A 1 91 ? -1.865 -4.653 -10.483 1.00 86.00 91 VAL A N 1
ATOM 696 C CA . VAL A 1 91 ? -2.285 -4.104 -11.791 1.00 86.00 91 VAL A CA 1
ATOM 697 C C . VAL A 1 91 ? -1.118 -3.796 -12.727 1.00 86.00 91 VAL A C 1
ATOM 699 O O . VAL A 1 91 ? -1.337 -3.467 -13.893 1.00 86.00 91 VAL A O 1
ATOM 702 N N . LEU A 1 92 ? 0.121 -3.862 -12.237 1.00 85.88 92 LEU A N 1
ATOM 703 C CA . LEU A 1 92 ? 1.292 -3.491 -13.020 1.00 85.88 92 LEU A CA 1
ATOM 704 C C . LEU A 1 92 ? 1.718 -4.642 -13.945 1.00 85.88 92 LEU A C 1
ATOM 706 O O . LEU A 1 92 ? 1.687 -5.803 -13.533 1.00 85.88 92 LEU A O 1
ATOM 710 N N . PRO A 1 93 ? 2.157 -4.347 -15.183 1.00 82.25 93 PRO A N 1
ATOM 711 C CA . PRO A 1 93 ? 2.810 -5.338 -16.035 1.00 82.25 93 PRO A CA 1
ATOM 712 C C . PRO A 1 93 ? 4.006 -5.999 -15.335 1.00 82.25 93 PRO A C 1
ATOM 714 O O . PRO A 1 93 ? 4.735 -5.346 -14.589 1.00 82.25 93 PRO A O 1
ATOM 717 N N . LEU A 1 94 ? 4.267 -7.279 -15.608 1.00 79.25 94 LEU A N 1
ATOM 718 C CA . LEU A 1 94 ? 5.360 -8.019 -14.955 1.00 79.25 94 LEU A CA 1
ATOM 719 C C . LEU A 1 94 ? 6.742 -7.388 -15.174 1.00 79.25 94 LEU A C 1
ATOM 721 O O . LEU A 1 94 ? 7.607 -7.485 -14.305 1.00 79.25 94 LEU A O 1
ATOM 725 N N . ASP A 1 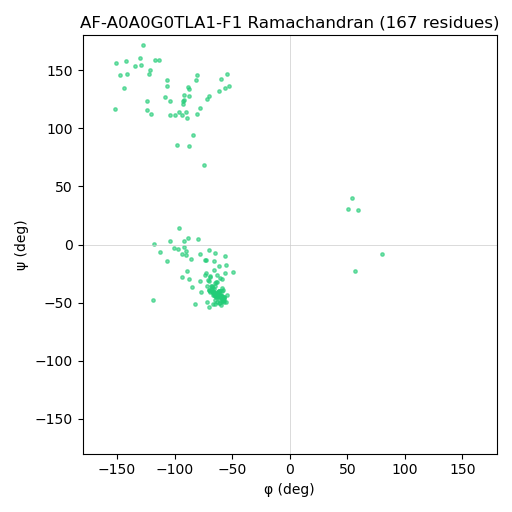95 ? 6.954 -6.713 -16.299 1.00 79.25 95 ASP A N 1
ATOM 726 C CA . ASP A 1 95 ? 8.182 -6.002 -16.665 1.00 79.25 95 ASP A CA 1
ATOM 727 C C . ASP A 1 95 ? 8.174 -4.519 -16.251 1.00 79.25 95 ASP A C 1
ATOM 729 O O . ASP A 1 95 ? 9.131 -3.786 -16.516 1.00 79.25 95 ASP A O 1
ATOM 733 N N . TYR A 1 96 ? 7.120 -4.066 -15.566 1.00 84.88 96 TYR A N 1
ATOM 734 C CA . TYR A 1 96 ? 6.956 -2.670 -15.194 1.00 84.88 96 TYR A CA 1
ATOM 735 C C . TYR A 1 96 ? 8.101 -2.197 -14.284 1.00 84.88 96 TYR A C 1
ATOM 737 O O . TYR A 1 96 ? 8.431 -2.869 -13.311 1.00 84.88 96 TYR A O 1
ATOM 745 N N . PRO A 1 97 ? 8.737 -1.046 -14.545 1.00 84.38 97 PRO A N 1
ATOM 746 C CA . PRO A 1 97 ? 10.024 -0.710 -13.931 1.00 84.38 97 PRO A CA 1
ATOM 747 C C . PRO A 1 97 ? 9.945 -0.318 -12.452 1.00 84.38 97 PRO A C 1
ATOM 749 O O . PRO A 1 97 ? 10.987 -0.254 -11.794 1.00 84.38 97 PRO A O 1
ATOM 752 N N . PHE A 1 98 ? 8.748 -0.058 -11.925 1.00 87.44 98 PHE A N 1
ATOM 753 C CA . PHE A 1 98 ? 8.541 0.333 -10.534 1.00 87.44 98 PHE A CA 1
ATOM 754 C C . PHE A 1 98 ? 7.786 -0.718 -9.733 1.00 87.44 98 PHE A C 1
ATOM 756 O O . PHE A 1 98 ? 7.060 -1.538 -10.284 1.00 87.44 98 PHE A O 1
ATOM 763 N N . ILE A 1 99 ? 7.950 -0.648 -8.418 1.00 87.06 99 ILE A N 1
ATOM 764 C CA . ILE A 1 99 ? 7.183 -1.405 -7.435 1.00 87.06 99 ILE A CA 1
ATOM 765 C C . ILE A 1 99 ? 6.904 -0.512 -6.231 1.00 87.06 99 ILE A C 1
ATOM 767 O O . ILE A 1 99 ? 7.722 0.345 -5.885 1.00 87.06 99 ILE A O 1
ATOM 771 N N . ILE A 1 100 ? 5.756 -0.709 -5.600 1.00 89.06 100 ILE A N 1
ATOM 772 C CA . ILE A 1 100 ? 5.444 -0.123 -4.301 1.00 89.06 100 ILE A CA 1
ATOM 773 C C . ILE A 1 100 ? 5.866 -1.138 -3.240 1.00 89.06 100 ILE A C 1
ATOM 775 O O . ILE A 1 100 ? 5.481 -2.302 -3.323 1.00 89.06 100 ILE A O 1
ATOM 779 N N . VAL A 1 101 ? 6.642 -0.724 -2.245 1.00 87.62 101 VAL A N 1
ATOM 780 C CA . VAL A 1 101 ? 7.041 -1.605 -1.139 1.00 87.62 101 VAL A CA 1
ATOM 781 C C . VAL A 1 101 ? 6.604 -1.023 0.192 1.00 87.62 101 VAL A C 1
ATOM 783 O O . VAL A 1 101 ? 6.599 0.199 0.368 1.00 87.62 101 VAL A O 1
ATOM 786 N N . ALA A 1 102 ? 6.267 -1.904 1.129 1.00 87.00 102 ALA A N 1
ATOM 787 C CA . ALA A 1 102 ? 6.147 -1.536 2.530 1.00 87.00 102 ALA A CA 1
ATOM 788 C C . ALA A 1 102 ? 7.545 -1.499 3.163 1.00 87.00 102 ALA A C 1
ATOM 790 O O . ALA A 1 102 ? 8.432 -2.270 2.795 1.00 87.00 102 ALA A O 1
ATOM 791 N N . VAL A 1 103 ? 7.743 -0.592 4.110 1.00 87.19 103 VAL A N 1
ATOM 792 C CA . VAL A 1 103 ? 8.981 -0.429 4.868 1.00 87.19 103 VAL A CA 1
ATOM 793 C C . VAL A 1 103 ? 8.637 -0.540 6.341 1.00 87.19 103 VAL A C 1
ATOM 795 O O . VAL A 1 103 ? 7.811 0.223 6.841 1.00 87.19 103 VAL A O 1
ATOM 798 N N . GLU A 1 104 ? 9.285 -1.473 7.021 1.00 86.62 104 GLU A N 1
ATOM 799 C CA . GLU A 1 104 ? 9.197 -1.640 8.464 1.00 86.62 104 GLU A CA 1
ATOM 800 C C . GLU A 1 104 ? 10.428 -0.993 9.109 1.00 86.62 104 GLU A C 1
ATOM 802 O O . GLU A 1 104 ? 11.550 -1.480 8.941 1.00 86.62 104 GLU A O 1
ATOM 807 N N . CYS A 1 105 ? 10.225 0.112 9.832 1.00 84.31 105 CYS A N 1
ATOM 808 C CA . CYS A 1 105 ? 11.274 0.741 10.633 1.00 84.31 105 CYS A CA 1
ATOM 809 C C . CYS A 1 105 ? 11.276 0.137 12.043 1.00 84.31 105 CYS A C 1
ATOM 811 O O . CYS A 1 105 ? 10.373 0.408 12.835 1.00 84.31 105 CYS A O 1
ATOM 813 N N . LEU A 1 106 ? 12.294 -0.662 12.366 1.00 83.69 106 LEU A N 1
ATOM 814 C CA . LEU A 1 106 ? 12.345 -1.449 13.603 1.00 83.69 106 LEU A CA 1
ATOM 815 C C . LEU A 1 106 ? 12.479 -0.594 14.871 1.00 83.69 106 LEU A C 1
ATOM 817 O O . LEU A 1 106 ? 11.921 -0.957 15.906 1.00 83.69 106 LEU A O 1
ATOM 821 N N . GLU A 1 107 ? 13.210 0.524 14.816 1.00 84.56 107 GLU A N 1
ATOM 822 C CA . GLU A 1 107 ? 13.394 1.393 15.988 1.00 84.56 107 GLU A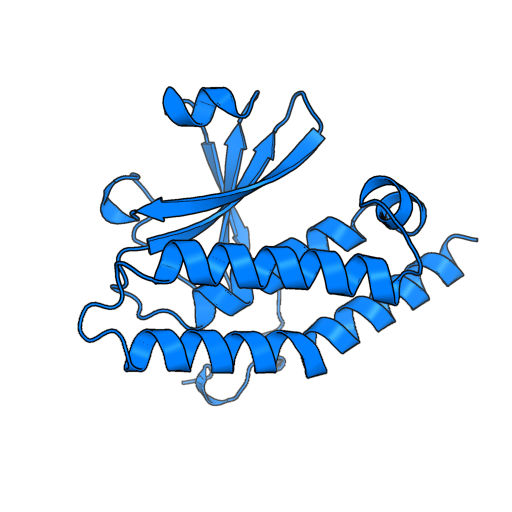 CA 1
ATOM 823 C C . GLU A 1 107 ? 12.156 2.253 16.271 1.00 84.56 107 GLU A C 1
ATOM 825 O O . GLU A 1 107 ? 11.734 2.364 17.422 1.00 84.56 107 GLU A O 1
ATOM 830 N N . ASP A 1 108 ? 11.532 2.789 15.219 1.00 75.31 108 ASP A N 1
ATOM 831 C CA . ASP A 1 108 ? 10.366 3.672 15.342 1.00 75.31 108 ASP A CA 1
ATOM 832 C C . ASP A 1 108 ? 9.042 2.897 15.422 1.00 75.31 108 ASP A C 1
ATOM 834 O O . ASP A 1 108 ? 8.002 3.476 15.730 1.00 75.31 108 ASP A O 1
ATOM 838 N N . LYS A 1 109 ? 9.062 1.589 15.122 1.00 71.38 109 LYS A N 1
ATOM 839 C CA . LYS A 1 109 ? 7.876 0.724 14.974 1.00 71.38 109 LYS A CA 1
ATOM 840 C C . LYS A 1 109 ? 6.816 1.315 14.041 1.00 71.38 109 LYS A C 1
ATOM 842 O O . LYS A 1 109 ? 5.619 1.096 14.217 1.00 71.38 109 LYS A O 1
ATOM 847 N N . GLN A 1 110 ? 7.265 2.082 13.053 1.00 70.00 110 GLN A N 1
ATOM 848 C CA . GLN A 1 110 ? 6.406 2.732 12.077 1.00 70.00 110 GLN A CA 1
ATOM 849 C C . GLN A 1 110 ? 6.505 2.030 10.733 1.00 70.00 110 GLN A C 1
ATOM 851 O O . GLN A 1 110 ? 7.595 1.741 10.234 1.00 70.00 110 GLN A O 1
ATOM 856 N N . TRP A 1 111 ? 5.340 1.833 10.126 1.00 76.81 111 TRP A N 1
ATOM 857 C CA . TRP A 1 111 ? 5.228 1.389 8.750 1.00 76.81 111 TRP A CA 1
ATOM 858 C C . TRP A 1 111 ? 5.245 2.586 7.815 1.00 76.81 111 TRP A C 1
ATOM 860 O O . TRP A 1 111 ? 4.557 3.586 8.025 1.00 76.81 111 TRP A O 1
ATOM 870 N N . ARG A 1 112 ? 6.039 2.473 6.759 1.00 81.88 112 ARG A N 1
ATOM 871 C CA . ARG A 1 112 ? 6.090 3.436 5.662 1.00 81.88 112 ARG A CA 1
ATOM 872 C C . ARG A 1 112 ? 5.916 2.697 4.349 1.00 81.88 112 ARG A C 1
ATOM 874 O O . ARG A 1 112 ? 5.927 1.470 4.296 1.00 81.88 112 ARG A O 1
ATOM 881 N N . PHE A 1 113 ? 5.767 3.448 3.274 1.00 85.75 113 PHE A N 1
ATOM 882 C CA . PHE A 1 113 ? 5.793 2.895 1.933 1.00 85.75 113 PHE A CA 1
ATOM 883 C C . PHE A 1 113 ? 6.676 3.755 1.047 1.00 85.75 113 PHE A C 1
ATOM 885 O O . PHE A 1 113 ? 6.860 4.950 1.286 1.00 85.75 113 PHE A O 1
ATOM 892 N N . ILE A 1 114 ? 7.235 3.136 0.018 1.00 87.50 114 ILE A N 1
ATOM 893 C CA . ILE A 1 114 ? 8.066 3.831 -0.954 1.00 87.50 114 ILE A CA 1
ATOM 894 C C . ILE A 1 114 ? 7.907 3.189 -2.326 1.00 87.50 114 ILE A C 1
ATOM 896 O O . ILE A 1 114 ? 7.719 1.980 -2.460 1.00 87.50 114 ILE A O 1
ATOM 900 N N . VAL A 1 115 ? 7.976 4.024 -3.357 1.00 88.31 115 VAL A N 1
ATOM 901 C CA . VAL A 1 115 ? 8.023 3.583 -4.748 1.00 88.31 115 VAL A CA 1
ATOM 902 C C . VAL A 1 115 ? 9.480 3.448 -5.160 1.00 88.31 115 VAL A C 1
ATOM 904 O O . VAL A 1 115 ? 10.251 4.403 -5.059 1.00 88.31 115 VAL A O 1
ATOM 907 N N . LEU A 1 116 ? 9.858 2.269 -5.643 1.00 86.38 116 LEU A N 1
ATOM 908 C CA . LEU A 1 116 ? 11.238 1.940 -5.986 1.00 86.38 116 LEU A CA 1
ATOM 909 C C . LEU A 1 116 ? 11.359 1.540 -7.446 1.00 86.38 116 LEU A C 1
ATOM 911 O O . LEU A 1 116 ? 10.448 0.954 -8.026 1.00 86.38 116 LEU A O 1
ATOM 915 N N . VAL A 1 117 ? 12.525 1.817 -8.029 1.00 85.31 117 VAL A N 1
ATOM 916 C CA . VAL A 1 117 ? 12.894 1.299 -9.348 1.00 85.31 117 VAL A CA 1
ATOM 917 C C . VAL A 1 117 ? 13.390 -0.138 -9.173 1.00 85.31 117 VAL A C 1
ATOM 919 O O . VAL A 1 117 ? 14.457 -0.362 -8.598 1.00 85.31 117 VAL A O 1
ATOM 922 N N . ARG A 1 118 ? 12.639 -1.118 -9.683 1.00 83.69 118 ARG A N 1
ATOM 923 C CA . ARG A 1 118 ? 12.876 -2.557 -9.456 1.00 83.69 118 ARG A CA 1
ATOM 924 C C . ARG A 1 118 ? 14.263 -3.009 -9.883 1.00 83.69 118 ARG A C 1
ATOM 926 O O . ARG A 1 118 ? 14.952 -3.685 -9.130 1.00 83.69 118 ARG A O 1
ATOM 933 N N . ASN A 1 119 ? 14.712 -2.589 -11.065 1.00 78.25 119 ASN A N 1
ATOM 934 C CA . ASN A 1 119 ? 16.009 -3.008 -11.607 1.00 78.25 119 ASN A CA 1
ATOM 935 C C . ASN A 1 119 ? 17.225 -2.416 -10.865 1.00 78.25 119 ASN A C 1
ATOM 937 O O . ASN A 1 119 ? 18.361 -2.761 -11.184 1.00 78.25 119 ASN A O 1
ATOM 941 N N . LYS A 1 120 ? 17.010 -1.519 -9.894 1.00 80.88 120 LYS A N 1
ATOM 942 C CA . LYS A 1 120 ? 18.070 -0.962 -9.045 1.00 80.88 120 LYS A CA 1
ATOM 943 C C . LYS A 1 120 ? 18.259 -1.732 -7.742 1.00 80.88 120 LYS A C 1
ATOM 945 O O . LYS A 1 120 ? 19.226 -1.450 -7.036 1.00 80.88 120 LYS A O 1
ATOM 950 N N . ILE A 1 121 ? 17.373 -2.680 -7.434 1.00 76.00 121 ILE A N 1
ATOM 951 C CA . ILE A 1 121 ? 17.380 -3.426 -6.177 1.00 76.00 121 ILE A CA 1
ATOM 952 C C . ILE A 1 121 ? 17.538 -4.921 -6.479 1.00 76.00 121 ILE A C 1
ATOM 954 O O . ILE A 1 121 ? 16.632 -5.531 -7.056 1.00 76.00 121 ILE A O 1
ATOM 958 N N . PRO A 1 122 ? 18.679 -5.532 -6.105 1.00 71.38 122 PRO A N 1
ATOM 959 C CA . PRO A 1 122 ? 18.871 -6.974 -6.217 1.00 71.38 122 PRO A CA 1
ATOM 960 C C . PRO A 1 122 ? 17.734 -7.744 -5.531 1.00 71.38 122 PRO A C 1
ATOM 962 O O . PRO A 1 122 ? 17.303 -7.376 -4.444 1.00 71.38 122 PRO A O 1
ATOM 965 N N . GLY A 1 123 ? 17.222 -8.792 -6.181 1.00 71.75 123 GLY A N 1
ATOM 966 C CA . GLY A 1 123 ? 16.115 -9.606 -5.657 1.00 71.75 123 GLY A CA 1
ATOM 967 C C . GLY A 1 123 ? 14.704 -9.024 -5.828 1.00 71.75 123 GLY A C 1
ATOM 968 O O . GLY A 1 123 ? 13.743 -9.745 -5.606 1.00 71.75 123 GLY A O 1
ATOM 969 N N . MET A 1 124 ? 14.542 -7.772 -6.280 1.00 75.81 124 MET A N 1
ATOM 970 C CA . MET A 1 124 ? 13.217 -7.142 -6.464 1.00 75.81 124 MET A CA 1
ATOM 971 C C . MET A 1 124 ? 12.606 -7.359 -7.863 1.00 75.81 124 MET A C 1
ATOM 973 O O . MET A 1 124 ? 11.472 -6.961 -8.141 1.00 75.81 124 MET A O 1
ATOM 977 N N . HIS A 1 125 ? 13.363 -7.976 -8.770 1.00 66.19 125 HIS A N 1
ATOM 978 C CA . HIS A 1 125 ? 12.941 -8.229 -10.146 1.00 66.19 125 HIS A CA 1
ATOM 979 C C . HIS A 1 125 ? 11.826 -9.277 -10.236 1.00 66.19 125 HIS A C 1
ATOM 981 O O . HIS A 1 125 ? 10.978 -9.136 -11.105 1.00 66.19 125 HIS A O 1
ATOM 987 N N . ASP A 1 126 ? 11.736 -10.220 -9.298 1.00 65.31 126 ASP A N 1
ATOM 988 C CA . ASP A 1 126 ? 10.691 -11.259 -9.301 1.00 65.31 126 ASP A CA 1
ATOM 989 C C . ASP A 1 126 ? 9.491 -10.928 -8.395 1.00 65.31 126 ASP A C 1
ATOM 991 O O . ASP A 1 126 ? 8.504 -11.659 -8.361 1.00 65.31 126 ASP A O 1
ATOM 995 N N . ASN A 1 127 ? 9.548 -9.812 -7.659 1.00 68.38 127 ASN A N 1
ATOM 996 C CA . ASN A 1 127 ? 8.595 -9.520 -6.582 1.00 68.38 127 ASN A CA 1
ATOM 997 C C . ASN A 1 127 ? 7.328 -8.776 -7.030 1.00 68.38 127 ASN A C 1
ATOM 999 O O . ASN A 1 127 ? 6.529 -8.381 -6.185 1.00 68.38 127 ASN A O 1
ATOM 1003 N N . LEU A 1 128 ? 7.126 -8.556 -8.333 1.00 67.25 128 LEU A N 1
ATOM 1004 C CA . LEU A 1 128 ? 5.897 -7.936 -8.823 1.00 67.25 128 LEU A CA 1
ATOM 1005 C C . LEU A 1 128 ? 4.845 -9.022 -9.050 1.00 67.25 128 LEU A C 1
ATOM 1007 O O . LEU A 1 128 ? 4.716 -9.594 -10.128 1.00 67.25 128 LEU A O 1
ATOM 1011 N N . ASN A 1 129 ? 4.160 -9.359 -7.964 1.00 66.25 129 ASN A N 1
ATOM 1012 C CA . ASN A 1 129 ? 3.178 -10.425 -7.909 1.00 66.25 129 ASN A CA 1
ATOM 1013 C C . ASN A 1 129 ? 2.046 -9.998 -6.959 1.00 66.25 129 ASN A C 1
ATOM 1015 O O . ASN A 1 129 ? 2.301 -9.505 -5.864 1.00 66.25 129 ASN A O 1
ATOM 1019 N N . ALA A 1 130 ? 0.793 -10.199 -7.371 1.00 60.09 130 ALA A N 1
ATOM 1020 C CA . ALA A 1 130 ? -0.394 -9.835 -6.593 1.00 60.09 130 ALA A CA 1
ATOM 1021 C C . ALA A 1 130 ? -0.565 -10.624 -5.274 1.00 60.09 130 ALA A C 1
ATOM 1023 O O . ALA A 1 130 ? -1.453 -10.310 -4.494 1.00 60.09 130 ALA A O 1
ATOM 1024 N N . TYR A 1 131 ? 0.259 -11.640 -5.017 1.00 61.66 131 TYR A N 1
ATOM 1025 C CA . TYR A 1 131 ? 0.246 -12.467 -3.801 1.00 61.66 131 TYR A CA 1
ATOM 1026 C C . TYR A 1 131 ? 1.486 -12.285 -2.938 1.00 61.66 131 TYR A C 1
ATOM 1028 O O . TYR A 1 131 ? 1.589 -12.886 -1.867 1.00 61.66 131 TYR A O 1
ATOM 1036 N N . LEU A 1 132 ? 2.468 -11.530 -3.428 1.00 65.56 132 LEU A N 1
ATOM 1037 C CA . LEU A 1 132 ? 3.758 -11.396 -2.782 1.00 65.56 132 LEU A CA 1
ATOM 1038 C C . LEU A 1 132 ? 4.036 -9.925 -2.537 1.00 65.56 132 LEU A C 1
ATOM 1040 O O . LEU A 1 132 ? 4.184 -9.131 -3.462 1.00 65.56 132 LEU A O 1
ATOM 1044 N N . LEU A 1 133 ? 4.116 -9.585 -1.260 1.00 72.50 133 LEU A N 1
ATOM 1045 C CA . LEU A 1 133 ? 4.432 -8.248 -0.822 1.00 72.50 133 LEU A CA 1
ATOM 1046 C C . LEU A 1 133 ? 5.886 -8.209 -0.343 1.00 72.50 133 LEU A C 1
ATOM 1048 O O . LEU A 1 133 ? 6.201 -8.796 0.698 1.00 72.50 133 LEU A O 1
ATOM 1052 N N . PRO A 1 134 ? 6.785 -7.525 -1.067 1.00 73.19 134 PRO A N 1
ATOM 1053 C CA . PRO A 1 134 ? 8.110 -7.245 -0.545 1.00 73.19 134 PRO A CA 1
ATOM 1054 C C . PRO A 1 134 ? 8.023 -6.187 0.560 1.00 73.19 134 PRO A C 1
ATOM 1056 O O . PRO A 1 134 ? 7.516 -5.079 0.355 1.00 73.19 134 PRO A O 1
ATOM 1059 N N . ILE A 1 135 ? 8.557 -6.535 1.726 1.00 83.12 135 ILE A N 1
ATOM 1060 C CA . ILE A 1 135 ? 8.750 -5.654 2.872 1.00 83.12 135 ILE A CA 1
ATOM 1061 C C . ILE A 1 135 ? 10.243 -5.383 3.015 1.00 83.12 135 ILE A C 1
ATOM 1063 O O . ILE A 1 135 ? 11.053 -6.310 3.073 1.00 83.12 135 ILE A O 1
ATOM 1067 N N . LEU A 1 136 ? 10.616 -4.107 3.069 1.00 85.38 136 LEU A N 1
ATOM 1068 C CA . LEU A 1 136 ? 11.968 -3.699 3.425 1.00 85.38 136 LEU A CA 1
ATOM 1069 C C . LEU A 1 136 ? 12.047 -3.494 4.933 1.00 85.38 136 LEU A C 1
ATOM 1071 O O . LEU A 1 136 ? 11.432 -2.572 5.463 1.00 85.38 136 LEU A O 1
ATOM 1075 N N . CYS A 1 137 ? 12.821 -4.328 5.616 1.00 86.12 137 CYS A N 1
ATOM 1076 C CA . CYS A 1 137 ? 13.082 -4.160 7.040 1.00 86.12 137 CYS A CA 1
ATOM 1077 C C . CYS A 1 137 ? 14.365 -3.342 7.221 1.00 86.12 137 CYS A C 1
ATOM 1079 O O . CYS A 1 137 ? 15.439 -3.750 6.763 1.00 86.12 137 CYS A O 1
ATOM 1081 N N . VAL A 1 138 ? 14.240 -2.200 7.896 1.00 87.56 138 VAL A N 1
ATOM 1082 C CA . VAL A 1 138 ? 15.326 -1.255 8.200 1.00 87.56 138 VAL A CA 1
ATOM 1083 C C . VAL A 1 138 ? 15.331 -0.914 9.682 1.00 87.56 138 VAL A C 1
ATOM 1085 O O . VAL A 1 138 ? 14.291 -0.978 10.335 1.00 87.56 138 VAL A O 1
ATOM 1088 N N . LYS A 1 139 ? 16.480 -0.528 10.249 1.00 85.06 139 LYS A N 1
ATOM 1089 C CA . LYS A 1 139 ? 16.493 -0.047 11.640 1.00 85.06 139 LYS A CA 1
ATOM 1090 C C . LYS A 1 139 ? 15.844 1.331 11.721 1.00 85.06 139 LYS A C 1
ATOM 1092 O O . LYS A 1 139 ? 14.916 1.511 12.509 1.00 85.06 139 LYS A O 1
ATOM 1097 N N . LYS A 1 140 ? 16.272 2.248 10.850 1.00 86.88 140 LYS A N 1
ATOM 1098 C CA . LYS A 1 140 ? 15.715 3.593 10.667 1.00 86.88 140 LYS A CA 1
ATOM 1099 C C . LYS A 1 140 ? 15.424 3.875 9.202 1.00 86.88 140 LYS A C 1
ATOM 1101 O O . LYS A 1 140 ? 15.978 3.242 8.306 1.00 86.88 140 LYS A O 1
ATOM 1106 N N . PHE A 1 141 ? 14.575 4.863 8.938 1.00 80.88 141 PHE A N 1
ATOM 1107 C CA . PHE A 1 141 ? 14.205 5.198 7.564 1.00 80.88 141 PHE A CA 1
ATOM 1108 C C . PHE A 1 141 ? 15.401 5.688 6.731 1.00 80.88 141 PHE A C 1
ATOM 1110 O O . PHE A 1 141 ? 15.466 5.436 5.528 1.00 80.88 141 PHE A O 1
ATOM 1117 N N . GLU A 1 142 ? 16.366 6.356 7.363 1.00 83.94 142 GLU A N 1
ATOM 1118 C CA . GLU A 1 142 ? 17.576 6.864 6.718 1.00 83.94 142 GLU A CA 1
ATOM 1119 C C . GLU A 1 142 ? 18.464 5.744 6.148 1.00 83.94 142 GLU A C 1
ATOM 1121 O O . GLU A 1 142 ? 19.164 5.965 5.156 1.00 83.94 142 GLU A O 1
ATOM 1126 N N . ASP A 1 143 ? 18.387 4.532 6.705 1.00 85.06 143 ASP A N 1
ATOM 1127 C CA . ASP A 1 143 ? 19.193 3.378 6.282 1.00 85.06 143 ASP A CA 1
ATOM 1128 C C . ASP A 1 143 ? 18.852 2.925 4.852 1.00 85.06 143 ASP A C 1
ATOM 1130 O O . ASP A 1 143 ? 19.693 2.357 4.148 1.00 85.06 143 ASP A O 1
ATOM 1134 N N . LEU A 1 144 ? 17.655 3.271 4.357 1.00 80.25 144 LEU A N 1
ATOM 1135 C CA . LEU A 1 144 ? 17.284 3.068 2.954 1.00 80.25 144 LEU A CA 1
ATOM 1136 C C . LEU A 1 144 ? 18.244 3.787 1.998 1.00 80.25 144 LEU A C 1
ATOM 1138 O O . LEU A 1 144 ? 18.603 3.231 0.958 1.00 80.25 144 LEU A O 1
ATOM 1142 N N . TYR A 1 145 ? 18.694 5.000 2.341 1.00 77.69 145 TYR A N 1
ATOM 1143 C CA . TYR A 1 145 ? 19.638 5.755 1.511 1.00 77.69 145 TYR A CA 1
ATOM 1144 C C . TYR A 1 145 ? 21.039 5.139 1.534 1.00 77.69 145 TYR A C 1
ATOM 1146 O O . TYR A 1 145 ? 21.756 5.200 0.533 1.00 77.69 145 TYR A O 1
ATOM 1154 N N . ALA A 1 146 ? 21.407 4.501 2.648 1.00 79.25 146 ALA A N 1
ATOM 1155 C CA . ALA A 1 146 ? 22.649 3.746 2.790 1.00 79.25 146 ALA A CA 1
ATOM 1156 C C . ALA A 1 146 ? 22.590 2.354 2.131 1.00 79.25 146 ALA A C 1
ATOM 1158 O O . ALA A 1 146 ? 23.625 1.702 1.997 1.00 79.25 146 ALA A O 1
ATOM 1159 N N . LYS A 1 147 ? 21.405 1.923 1.669 1.00 74.12 147 LYS A N 1
ATOM 1160 C CA . LYS A 1 147 ? 21.122 0.572 1.156 1.00 74.12 147 LYS A CA 1
ATOM 1161 C C . LYS A 1 147 ? 21.384 -0.536 2.184 1.00 74.12 147 LYS A C 1
ATOM 1163 O O . LYS A 1 147 ? 21.718 -1.653 1.797 1.00 74.12 147 LYS A O 1
ATOM 1168 N N . ASP A 1 148 ? 21.228 -0.226 3.468 1.00 77.88 148 ASP A N 1
ATOM 1169 C CA . ASP A 1 148 ? 21.351 -1.193 4.559 1.00 77.88 148 ASP A CA 1
ATOM 1170 C C . ASP A 1 148 ? 19.953 -1.680 4.962 1.00 77.88 148 ASP A C 1
ATOM 1172 O O . ASP A 1 148 ? 19.282 -1.099 5.813 1.00 77.88 148 ASP A O 1
ATOM 1176 N N . PHE A 1 149 ? 19.456 -2.698 4.255 1.00 79.25 149 PHE A N 1
ATOM 1177 C CA . PHE A 1 149 ? 18.127 -3.262 4.483 1.00 79.25 149 PHE A CA 1
ATOM 1178 C C . PHE A 1 149 ? 18.062 -4.740 4.107 1.00 79.25 149 PHE A C 1
ATOM 1180 O O . PHE A 1 149 ? 18.798 -5.214 3.240 1.00 79.25 149 PHE A O 1
ATOM 1187 N N . ASN A 1 150 ? 17.112 -5.453 4.714 1.00 80.38 150 ASN A N 1
ATOM 1188 C CA . ASN A 1 150 ? 16.754 -6.815 4.321 1.00 80.38 150 ASN A CA 1
ATOM 1189 C C . ASN A 1 150 ? 15.404 -6.820 3.597 1.00 80.38 150 ASN A C 1
ATOM 1191 O O . ASN A 1 150 ? 14.492 -6.085 3.976 1.00 80.38 150 ASN A O 1
ATOM 1195 N N . ILE A 1 151 ? 15.273 -7.657 2.564 1.00 78.50 151 ILE A N 1
ATOM 1196 C CA . ILE A 1 151 ? 14.007 -7.864 1.851 1.00 78.50 151 ILE A CA 1
ATOM 1197 C C . ILE A 1 151 ? 13.335 -9.105 2.435 1.00 78.50 151 ILE A C 1
ATOM 1199 O O . ILE A 1 151 ? 13.832 -10.217 2.259 1.00 78.50 151 ILE A O 1
ATOM 1203 N N . ASN A 1 152 ? 12.194 -8.915 3.089 1.00 77.19 152 ASN A N 1
ATOM 1204 C CA . ASN A 1 152 ? 11.320 -9.991 3.534 1.00 77.19 152 ASN A CA 1
ATOM 1205 C C . ASN A 1 152 ? 10.117 -10.074 2.599 1.00 77.19 152 ASN A C 1
ATOM 1207 O O . ASN A 1 152 ? 9.385 -9.106 2.422 1.00 77.19 152 ASN A O 1
ATOM 1211 N N . ASN A 1 153 ? 9.897 -11.241 2.005 1.00 66.06 153 ASN A N 1
ATOM 1212 C CA . ASN A 1 153 ? 8.736 -11.470 1.155 1.00 66.06 153 ASN A CA 1
ATOM 1213 C C . ASN A 1 153 ? 7.614 -12.074 1.994 1.00 66.06 153 ASN A C 1
ATOM 1215 O O . ASN A 1 153 ? 7.706 -13.228 2.415 1.00 66.06 153 ASN A O 1
ATOM 1219 N N . VAL A 1 154 ? 6.550 -11.305 2.213 1.00 62.56 154 VAL A N 1
ATOM 1220 C CA . VAL A 1 154 ? 5.339 -11.805 2.865 1.00 62.56 154 VAL A CA 1
ATOM 1221 C C . VAL A 1 154 ? 4.384 -12.281 1.784 1.00 62.56 154 VAL A C 1
ATOM 1223 O O . VAL A 1 154 ? 4.038 -11.538 0.864 1.00 62.56 154 VAL A O 1
ATOM 1226 N N . ARG A 1 155 ? 3.978 -13.547 1.874 1.00 55.53 155 ARG A N 1
ATOM 1227 C CA . ARG A 1 155 ? 2.913 -14.088 1.031 1.00 55.53 155 ARG A CA 1
ATOM 1228 C C . ARG A 1 155 ? 1.586 -13.824 1.715 1.00 55.53 155 ARG A C 1
ATOM 1230 O O . ARG A 1 155 ? 1.423 -14.180 2.879 1.00 55.53 155 ARG A O 1
ATOM 1237 N N . TYR A 1 156 ? 0.655 -13.216 0.993 1.00 45.72 156 TYR A N 1
ATOM 1238 C CA . TYR A 1 156 ? -0.725 -13.174 1.449 1.00 45.72 156 TYR A CA 1
ATOM 1239 C C . TYR A 1 156 ? -1.335 -14.547 1.155 1.00 45.72 156 TYR A C 1
ATOM 1241 O O . TYR A 1 156 ? -1.388 -14.961 -0.002 1.00 45.72 156 TYR A O 1
ATOM 1249 N N . GLU A 1 157 ? -1.754 -15.281 2.185 1.00 39.72 157 GLU A N 1
ATOM 1250 C CA . GLU A 1 157 ? -2.576 -16.480 2.003 1.00 39.72 157 GLU A CA 1
ATOM 1251 C C . GLU A 1 157 ? -4.008 -16.050 1.647 1.00 39.72 157 GLU A C 1
ATOM 1253 O O . GLU A 1 157 ? -4.934 -16.220 2.434 1.00 39.72 157 GLU A O 1
ATOM 1258 N N . SER A 1 158 ? -4.223 -15.467 0.464 1.00 40.12 158 SER A N 1
ATOM 1259 C CA . SER A 1 158 ? -5.543 -15.602 -0.148 1.00 40.12 158 SER A CA 1
ATOM 1260 C C . SER A 1 158 ? -5.674 -17.059 -0.573 1.00 40.12 158 SER A C 1
ATOM 1262 O O . SER A 1 158 ? -4.777 -17.621 -1.215 1.00 40.12 158 SER A O 1
ATOM 1264 N N . ARG A 1 159 ? -6.764 -17.720 -0.165 1.00 39.22 159 ARG A N 1
ATOM 1265 C CA . ARG A 1 159 ? -7.028 -19.068 -0.667 1.00 39.22 159 ARG A CA 1
ATOM 1266 C C . ARG A 1 159 ? -7.151 -18.952 -2.191 1.00 39.22 159 ARG A C 1
ATOM 1268 O O . ARG A 1 159 ? -7.712 -17.965 -2.663 1.00 39.22 159 ARG A O 1
ATOM 1275 N N . PRO A 1 160 ? -6.661 -19.928 -2.973 1.00 44.12 160 PRO A N 1
ATOM 1276 C CA . PRO A 1 160 ? -6.773 -19.917 -4.437 1.00 44.12 160 PRO A CA 1
ATOM 1277 C C . PRO A 1 160 ? -8.197 -19.631 -4.950 1.00 44.12 160 PRO A C 1
ATOM 1279 O O . PRO A 1 160 ? -8.387 -19.144 -6.064 1.00 44.12 160 PRO A O 1
ATOM 1282 N N . ASP A 1 161 ? -9.196 -19.908 -4.114 1.00 45.50 161 ASP A N 1
ATOM 1283 C CA . ASP A 1 161 ? -10.615 -19.719 -4.385 1.00 45.50 161 ASP A CA 1
ATOM 1284 C C . ASP A 1 161 ? -11.064 -18.246 -4.380 1.00 45.50 161 ASP A C 1
ATOM 1286 O O . ASP A 1 161 ? -12.010 -17.915 -5.094 1.00 45.50 161 ASP A O 1
ATOM 1290 N N . ASP A 1 162 ? -10.352 -17.355 -3.678 1.00 40.06 162 ASP A N 1
ATOM 1291 C CA . ASP A 1 162 ? -10.679 -15.922 -3.544 1.00 40.06 162 ASP A CA 1
ATOM 1292 C C . ASP A 1 162 ? -10.249 -15.086 -4.758 1.00 40.06 162 ASP A C 1
ATOM 1294 O O . ASP A 1 162 ? -10.354 -13.856 -4.767 1.00 40.06 162 ASP A O 1
ATOM 1298 N N . LEU A 1 163 ? -9.741 -15.747 -5.799 1.00 39.34 163 LEU A N 1
ATOM 1299 C CA . LEU A 1 163 ? -9.249 -15.071 -6.980 1.00 39.34 163 LEU A CA 1
ATOM 1300 C C . LEU A 1 163 ? -10.312 -14.823 -8.038 1.00 39.34 163 LEU A C 1
ATOM 1302 O O . LEU A 1 163 ? -11.041 -15.755 -8.391 1.00 39.34 163 LEU A O 1
ATOM 1306 N N . PRO A 1 164 ? -10.345 -13.608 -8.625 1.00 39.28 164 PRO A N 1
ATOM 1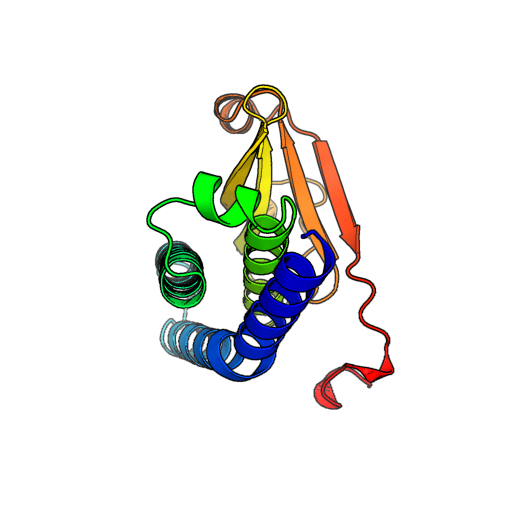307 C CA . PRO A 1 164 ? -11.063 -13.393 -9.866 1.00 39.28 164 PRO A CA 1
ATOM 1308 C C . PRO A 1 164 ? -10.526 -14.375 -10.908 1.00 39.28 164 PRO A C 1
ATOM 1310 O O . PRO A 1 164 ? -9.310 -14.527 -11.050 1.00 39.28 164 PRO A O 1
ATOM 1313 N N . ASP A 1 165 ? -11.427 -15.017 -11.648 1.00 41.88 165 ASP A N 1
ATOM 1314 C CA . ASP A 1 165 ? -11.111 -16.150 -12.531 1.00 41.88 165 ASP A CA 1
ATOM 1315 C C . ASP A 1 165 ? -10.016 -15.857 -13.574 1.00 41.88 165 ASP A C 1
ATOM 1317 O O . ASP A 1 165 ? -9.379 -16.774 -14.085 1.00 41.88 165 ASP A O 1
ATOM 1321 N N . ILE A 1 166 ? -9.718 -14.581 -13.837 1.00 35.72 166 ILE A N 1
ATOM 1322 C CA . ILE A 1 166 ? -8.625 -14.143 -14.716 1.00 35.72 166 ILE A CA 1
ATOM 1323 C C . ILE A 1 166 ? -7.227 -14.576 -14.239 1.00 35.72 166 ILE A C 1
ATOM 1325 O O . ILE A 1 166 ? -6.297 -14.568 -15.040 1.00 35.72 166 ILE A O 1
ATOM 1329 N N . PHE A 1 167 ? -7.069 -14.938 -12.961 1.00 30.67 167 PHE A N 1
ATOM 1330 C CA . PHE A 1 167 ? -5.805 -15.405 -12.379 1.00 30.67 167 PHE A CA 1
ATOM 1331 C C . PHE A 1 167 ? -5.752 -16.928 -12.163 1.00 30.67 167 PHE A C 1
ATOM 1333 O O . PHE A 1 167 ? -4.765 -17.420 -11.622 1.00 30.67 167 PHE A O 1
ATOM 1340 N N . LYS A 1 168 ? -6.796 -17.674 -12.559 1.00 34.34 168 LYS A N 1
ATOM 1341 C CA . LYS A 1 168 ? -6.907 -19.135 -12.370 1.00 34.34 168 LYS A CA 1
ATOM 1342 C C . LYS A 1 168 ? -6.476 -19.966 -13.594 1.00 34.34 168 LYS A C 1
ATOM 1344 O O . LYS A 1 168 ? -6.768 -21.158 -13.630 1.00 34.34 168 LYS A O 1
ATOM 1349 N N . ASN A 1 169 ? -5.791 -19.363 -14.572 1.00 34.03 169 ASN A N 1
ATOM 1350 C CA . ASN A 1 169 ? -5.301 -20.043 -15.782 1.00 34.03 169 ASN A CA 1
ATOM 1351 C C . ASN A 1 169 ? -3.785 -20.233 -15.770 1.00 34.03 169 ASN A C 1
ATOM 1353 O O . ASN A 1 169 ? -3.077 -19.212 -15.616 1.00 34.03 169 ASN A O 1
#

Foldseek 3Di:
DLVVLVVLLVVLLVCCVPPLLVVLLVVLLVCCVVPPPSPPCVQVSLVVSLVVLVVSLCVSCVHDDVVVNCVSPVCSNVSSNQLNQLSNLASDDLQHQKGKAWEQAQQVRDIDIGIDGQVVDPPSSRQSHSFWGWYWYDNHPCVVVVVPTDTDIDGDPPDPVPDDCVPVD